Protein AF-A0A257KVN1-F1 (afdb_monomer)

Secondary structure (DSSP, 8-state):
--HHHHHHHHHHHTTTB-TTT--B-B-TTTS-HHHHHHHTT--SSSTTHHHHHHHTBEEE-TTT-SEEEHHHHHT-TT--HHHHHHHHHHHHHTT--TT---EEEEETTEEEEE-TT--

Nearest PDB structures (foldseek):
  8s1u-assembly1_H  TM=3.004E-01  e=1.441E+00  Bacillus subtilis subsp. subtilis str. 168
  7xjl-assembly1_F  TM=3.724E-01  e=9.149E+00  Homo sapiens

Sequence (119 aa):
MDRNDKLYGLWREQGGACFYCDGPTFVLDREPKDSARRRLRIEIGVSGAGKHLNQHVATIDSATKAMACKFCNCSREGKSPAAHRRSIQAVVAADRHPVNRLIEVYGEGRLSWQLIGGN

pLDDT: mean 81.74, std 18.14, range [31.59, 96.69]

Foldseek 3Di:
DDPLVLLVVLCVVLVQAFPQLRFHADACVVAPLVRLCVVQVQDPPDPCSVVLNQQRYWDQQPQVSHIHGPVLSVPCVPPDSVRSSVVNNVCNVVVNHSRQAWDWDDDPNDIDTHHPPDD

Structure (mmCIF, N/CA/C/O backbone):
data_AF-A0A257KVN1-F1
#
_entry.id   AF-A0A257KVN1-F1
#
loop_
_atom_site.group_PDB
_atom_site.id
_atom_site.type_symbol
_atom_site.label_atom_id
_atom_site.label_alt_id
_atom_site.label_comp_id
_atom_site.label_asym_id
_atom_site.label_entity_id
_atom_site.label_seq_id
_atom_site.pdbx_PDB_ins_code
_atom_site.Cartn_x
_atom_site.Cartn_y
_atom_site.Cartn_z
_atom_site.occupancy
_atom_site.B_iso_or_equiv
_atom_site.auth_seq_id
_atom_site.auth_comp_id
_atom_site.auth_asym_id
_atom_site.auth_atom_id
_atom_site.pdbx_PDB_model_num
ATOM 1 N N . MET A 1 1 ? 8.855 19.208 -9.406 1.00 60.50 1 MET A N 1
ATOM 2 C CA . MET A 1 1 ? 7.692 18.408 -8.974 1.00 60.50 1 MET A CA 1
ATOM 3 C C . MET A 1 1 ? 8.058 17.737 -7.668 1.00 60.50 1 MET A C 1
ATOM 5 O O . MET A 1 1 ? 9.051 17.014 -7.644 1.00 60.50 1 MET A O 1
ATOM 9 N N . ASP A 1 2 ? 7.337 18.050 -6.594 1.00 82.50 2 ASP A N 1
ATOM 10 C CA . ASP A 1 2 ? 7.584 17.459 -5.279 1.00 82.50 2 ASP A CA 1
ATOM 11 C C . ASP A 1 2 ? 7.362 15.934 -5.337 1.00 82.50 2 ASP A C 1
ATOM 13 O O . ASP A 1 2 ? 6.534 15.427 -6.103 1.00 82.50 2 ASP A O 1
ATOM 17 N N . ARG A 1 3 ? 8.116 15.175 -4.540 1.00 79.38 3 ARG A N 1
ATOM 18 C CA . ARG A 1 3 ? 7.961 13.721 -4.405 1.00 79.38 3 ARG A CA 1
ATOM 19 C C . ARG A 1 3 ? 6.527 13.358 -4.011 1.00 79.38 3 ARG A C 1
ATOM 21 O O . ARG A 1 3 ? 6.019 12.337 -4.477 1.00 79.38 3 ARG A O 1
ATOM 28 N N . ASN A 1 4 ? 5.882 14.190 -3.197 1.00 82.62 4 ASN A N 1
ATOM 29 C CA . ASN A 1 4 ? 4.497 13.994 -2.781 1.00 82.62 4 ASN A CA 1
ATOM 30 C C . ASN A 1 4 ? 3.500 14.225 -3.921 1.00 82.62 4 ASN A C 1
ATOM 32 O O . ASN A 1 4 ? 2.558 13.445 -4.068 1.00 82.62 4 ASN A O 1
ATOM 36 N N . ASP A 1 5 ? 3.742 15.207 -4.791 1.00 89.88 5 ASP A N 1
ATOM 37 C CA . ASP A 1 5 ? 2.931 15.403 -5.999 1.00 89.88 5 ASP A CA 1
ATOM 38 C C . ASP A 1 5 ? 3.073 14.226 -6.962 1.00 89.88 5 ASP A C 1
ATOM 40 O O . ASP A 1 5 ? 2.089 13.774 -7.546 1.00 89.88 5 ASP A O 1
ATOM 44 N N . LYS A 1 6 ? 4.282 13.660 -7.071 1.00 93.81 6 LYS A N 1
ATOM 45 C CA . LYS A 1 6 ? 4.515 12.442 -7.855 1.00 93.81 6 LYS A CA 1
ATOM 46 C C . LYS A 1 6 ? 3.777 11.236 -7.302 1.00 93.81 6 LYS A C 1
ATOM 48 O O . LYS A 1 6 ? 3.144 10.515 -8.067 1.00 93.81 6 LYS A O 1
ATOM 53 N N . LEU A 1 7 ? 3.848 11.014 -5.993 1.00 95.50 7 LEU A N 1
ATOM 54 C CA . LEU A 1 7 ? 3.122 9.920 -5.358 1.00 95.50 7 LEU A CA 1
ATOM 55 C C . LEU A 1 7 ? 1.611 10.079 -5.551 1.00 95.50 7 LEU A C 1
ATOM 57 O O . LEU A 1 7 ? 0.939 9.100 -5.855 1.00 95.50 7 LEU A O 1
ATOM 61 N N . TYR A 1 8 ? 1.084 11.295 -5.404 1.00 95.31 8 TYR A N 1
ATOM 62 C CA . TYR A 1 8 ? -0.338 11.550 -5.603 1.00 95.31 8 TYR A CA 1
ATOM 63 C C . TYR A 1 8 ? -0.770 11.362 -7.064 1.00 95.31 8 TYR A C 1
ATOM 65 O O . TYR A 1 8 ? -1.825 10.781 -7.307 1.00 95.31 8 TYR A O 1
ATOM 73 N N . GLY A 1 9 ? 0.059 11.773 -8.030 1.00 95.81 9 GLY A N 1
ATOM 74 C CA . GLY A 1 9 ? -0.153 11.488 -9.453 1.00 95.81 9 GLY A CA 1
ATOM 75 C C . GLY A 1 9 ? -0.295 9.989 -9.719 1.00 95.81 9 GLY A C 1
ATOM 76 O O . GLY A 1 9 ? -1.344 9.552 -10.183 1.00 95.81 9 GLY A O 1
ATOM 77 N N . LEU A 1 10 ? 0.696 9.198 -9.290 1.00 96.56 10 LEU A N 1
ATOM 78 C CA . LEU A 1 10 ? 0.676 7.734 -9.411 1.00 96.56 10 LEU A CA 1
ATOM 79 C C . LEU A 1 10 ? -0.516 7.101 -8.680 1.00 96.56 10 LEU A C 1
ATOM 81 O O . LEU A 1 10 ? -1.120 6.150 -9.168 1.00 96.56 10 LEU A O 1
ATOM 85 N N . TRP A 1 11 ? -0.864 7.618 -7.498 1.00 96.00 11 TRP A N 1
ATOM 86 C CA . TRP A 1 11 ? -2.013 7.139 -6.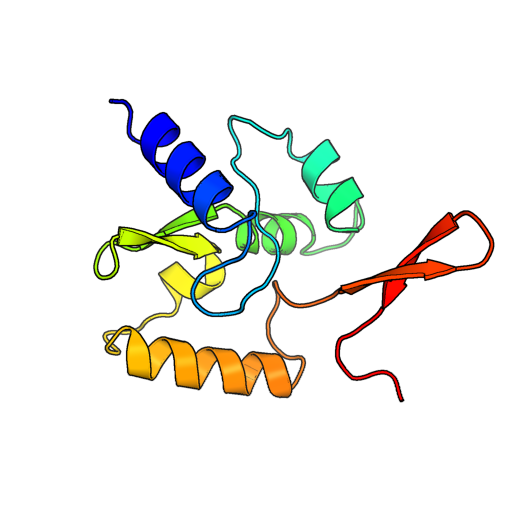735 1.00 96.00 11 TRP A CA 1
ATOM 87 C C . TRP A 1 11 ? -3.317 7.349 -7.511 1.00 96.00 11 TRP A C 1
ATOM 89 O O . TRP A 1 11 ? -4.128 6.431 -7.561 1.00 96.00 11 TRP A O 1
ATOM 99 N N . ARG A 1 12 ? -3.506 8.502 -8.171 1.00 94.69 12 ARG A N 1
ATOM 100 C CA . ARG A 1 12 ? -4.685 8.744 -9.021 1.00 94.69 12 ARG A CA 1
ATOM 101 C C . ARG A 1 12 ? -4.693 7.866 -10.269 1.00 94.69 12 ARG A C 1
ATOM 103 O O . ARG A 1 12 ? -5.726 7.284 -10.574 1.00 94.69 12 ARG A O 1
ATOM 110 N N . GLU A 1 13 ? -3.557 7.746 -10.954 1.00 93.75 13 GLU A N 1
ATOM 111 C CA . GLU A 1 13 ? -3.413 6.912 -12.159 1.00 93.75 13 GLU A CA 1
ATOM 112 C C . GLU A 1 13 ? -3.734 5.436 -11.884 1.00 93.75 13 GLU A C 1
ATOM 114 O O . GLU A 1 13 ? -4.333 4.765 -12.717 1.00 93.75 13 GLU A O 1
ATOM 119 N N . GLN A 1 14 ? -3.389 4.941 -10.693 1.00 92.00 14 GLN A N 1
ATOM 120 C CA . GLN A 1 14 ? -3.666 3.569 -10.260 1.00 92.00 14 GLN A CA 1
ATOM 121 C C . GLN A 1 14 ? -4.993 3.408 -9.495 1.00 92.00 14 GLN A C 1
ATOM 123 O O . GLN A 1 14 ? -5.203 2.373 -8.862 1.00 92.00 14 GLN A O 1
ATOM 128 N N . GLY A 1 15 ? -5.863 4.426 -9.459 1.00 88.56 15 GLY A N 1
ATOM 129 C CA . GLY A 1 15 ? -7.141 4.362 -8.731 1.00 88.56 15 GLY A CA 1
ATOM 130 C C . GLY A 1 15 ? -6.995 4.096 -7.226 1.00 88.56 15 GLY A C 1
ATOM 131 O O . GLY A 1 15 ? -7.874 3.522 -6.593 1.00 88.56 15 GLY A O 1
ATOM 132 N N . GLY A 1 16 ? -5.851 4.454 -6.644 1.00 89.94 16 GLY A N 1
ATOM 133 C CA . GLY A 1 16 ? -5.520 4.205 -5.246 1.00 89.94 16 GLY A CA 1
ATOM 134 C C . GLY A 1 16 ? -5.194 2.750 -4.894 1.00 89.94 16 GLY A C 1
ATOM 135 O O . GLY A 1 16 ? -5.007 2.456 -3.707 1.00 89.94 16 GLY A O 1
ATOM 136 N N . ALA A 1 17 ? -5.062 1.861 -5.881 1.00 90.94 17 ALA A N 1
ATOM 137 C CA . ALA A 1 17 ? -4.742 0.449 -5.690 1.00 90.94 17 ALA A CA 1
ATOM 138 C C . ALA A 1 17 ? -3.230 0.170 -5.752 1.00 90.94 17 ALA A C 1
ATOM 140 O O . ALA A 1 17 ? -2.494 0.693 -6.596 1.00 90.94 17 ALA A O 1
ATOM 141 N N . CYS A 1 18 ? -2.749 -0.666 -4.831 1.00 94.31 18 CYS A N 1
ATOM 142 C CA . CYS A 1 18 ? -1.353 -1.090 -4.778 1.00 94.31 18 CYS A CA 1
ATOM 143 C C . CYS A 1 18 ? -0.970 -1.926 -6.007 1.00 94.31 18 CYS A C 1
ATOM 145 O O . CYS A 1 18 ? -1.605 -2.938 -6.279 1.00 94.31 18 CYS A O 1
ATOM 147 N N . PHE A 1 19 ? 0.158 -1.608 -6.650 1.00 95.31 19 PHE A N 1
ATOM 148 C CA . PHE A 1 19 ? 0.670 -2.359 -7.804 1.00 95.31 19 PHE A CA 1
ATOM 149 C C . PHE A 1 19 ? 0.867 -3.870 -7.563 1.00 95.31 19 PHE A C 1
ATOM 151 O O . PHE A 1 19 ? 0.840 -4.652 -8.508 1.00 95.31 19 PHE A O 1
ATOM 158 N N . TYR A 1 20 ? 1.119 -4.305 -6.324 1.00 95.19 20 TYR A N 1
ATOM 159 C CA . TYR A 1 20 ? 1.445 -5.707 -6.036 1.00 95.19 20 TYR A CA 1
ATOM 160 C C . TYR A 1 20 ? 0.261 -6.533 -5.539 1.00 95.19 20 TYR A C 1
ATOM 162 O O . TYR A 1 20 ? 0.123 -7.678 -5.960 1.00 95.19 20 TYR A O 1
ATOM 170 N N . CYS A 1 21 ? -0.555 -5.984 -4.636 1.00 92.25 21 CYS A N 1
ATOM 171 C CA . CYS A 1 21 ? -1.646 -6.710 -3.977 1.00 92.25 21 CYS A CA 1
ATOM 172 C C . CYS A 1 21 ? -3.043 -6.249 -4.391 1.00 92.25 21 CYS A C 1
ATOM 174 O O . CYS A 1 21 ? -4.009 -6.777 -3.852 1.00 92.25 21 CYS A O 1
ATOM 176 N N . ASP A 1 22 ? -3.136 -5.219 -5.240 1.00 90.81 22 ASP A N 1
ATOM 177 C CA . ASP A 1 22 ? -4.374 -4.558 -5.676 1.00 90.81 22 ASP A CA 1
ATOM 178 C C . ASP A 1 22 ? -5.237 -3.986 -4.526 1.00 90.81 22 ASP A C 1
ATOM 180 O O . ASP A 1 22 ? -6.321 -3.458 -4.743 1.00 90.81 22 ASP A O 1
ATOM 184 N N . GLY A 1 23 ? -4.725 -4.011 -3.289 1.00 88.44 23 GLY A N 1
ATOM 185 C CA . GLY A 1 23 ? -5.413 -3.500 -2.108 1.00 88.44 23 GLY A CA 1
ATOM 186 C C . GLY A 1 23 ? -5.412 -1.966 -2.012 1.00 88.44 23 GLY A C 1
ATOM 187 O O . GLY A 1 23 ? -4.506 -1.305 -2.544 1.00 88.44 23 GLY A O 1
ATOM 188 N N . PRO A 1 24 ? -6.390 -1.388 -1.291 1.00 91.38 24 PRO A N 1
ATOM 189 C CA . PRO A 1 24 ? -6.581 0.053 -1.198 1.00 91.38 24 PRO A CA 1
ATOM 190 C C . PRO A 1 24 ? -5.464 0.733 -0.405 1.00 91.38 24 PRO A C 1
ATOM 192 O O . PRO A 1 24 ? -5.001 0.236 0.625 1.00 91.38 24 PRO A O 1
ATOM 195 N N . THR A 1 25 ? -5.066 1.922 -0.847 1.00 93.75 25 THR A N 1
ATOM 196 C CA . THR A 1 25 ? -4.024 2.730 -0.198 1.00 93.75 25 THR A CA 1
ATOM 197 C C . THR A 1 25 ? -4.487 4.158 0.077 1.00 93.75 25 THR A C 1
ATOM 199 O O . THR A 1 25 ? -5.569 4.565 -0.352 1.00 93.75 25 THR A O 1
ATOM 202 N N . PHE A 1 26 ? -3.674 4.937 0.791 1.00 94.62 26 PHE A N 1
ATOM 203 C CA . PHE A 1 26 ? -3.894 6.374 0.979 1.00 94.62 26 PHE A CA 1
ATOM 204 C C . PHE A 1 26 ? -2.588 7.167 1.026 1.00 94.62 26 PHE A C 1
ATOM 206 O O . PHE A 1 26 ? -1.538 6.637 1.395 1.00 94.62 26 PHE A O 1
ATOM 213 N N . VAL A 1 27 ? -2.666 8.454 0.689 1.00 95.69 27 VAL A N 1
ATOM 214 C CA . VAL A 1 27 ? -1.544 9.399 0.763 1.00 95.69 27 VAL A CA 1
ATOM 215 C C . VAL A 1 27 ? -1.723 10.269 2.007 1.00 95.69 27 VAL A C 1
ATOM 217 O O . VAL A 1 27 ? -2.713 10.987 2.109 1.00 95.69 27 VAL A O 1
ATOM 220 N N . LEU A 1 28 ? -0.767 10.215 2.942 1.00 90.69 28 LEU A N 1
ATOM 221 C CA . LEU A 1 28 ? -0.856 10.876 4.257 1.00 90.69 28 LEU A CA 1
ATOM 222 C C . LEU A 1 28 ? -1.153 12.381 4.174 1.00 90.69 28 LEU A C 1
ATOM 224 O O . LEU A 1 28 ? -1.931 12.889 4.975 1.00 90.69 28 LEU A O 1
ATOM 228 N N . ASP A 1 29 ? -0.582 13.065 3.184 1.00 88.81 29 ASP A N 1
ATOM 229 C CA . ASP A 1 29 ? -0.726 14.519 3.023 1.00 88.81 29 ASP A CA 1
ATOM 230 C C . ASP A 1 29 ? -2.043 14.920 2.337 1.00 88.81 29 ASP A C 1
ATOM 232 O O . ASP A 1 29 ? -2.373 16.101 2.246 1.00 88.81 29 ASP A O 1
ATOM 236 N N . ARG A 1 30 ? -2.795 13.945 1.812 1.00 91.44 30 ARG A N 1
ATOM 237 C CA . ARG A 1 30 ? -4.053 14.162 1.078 1.00 91.44 30 ARG A CA 1
ATOM 238 C C . ARG A 1 30 ? -5.266 13.604 1.816 1.00 91.44 30 ARG A C 1
ATOM 240 O O . ARG A 1 30 ? -6.373 14.086 1.606 1.00 91.44 30 ARG A O 1
ATOM 247 N N . GLU A 1 31 ? -5.066 12.610 2.676 1.00 91.62 31 GLU A N 1
ATOM 248 C CA . GLU A 1 31 ? -6.114 11.992 3.481 1.00 91.62 31 GLU A CA 1
ATOM 249 C C . GLU A 1 31 ? -5.659 11.865 4.949 1.00 91.62 31 GLU A C 1
ATOM 251 O O . GLU A 1 31 ? -4.719 11.118 5.242 1.00 91.62 31 GLU A O 1
ATOM 256 N N . PRO A 1 32 ? -6.339 12.535 5.900 1.00 92.62 32 PRO A N 1
ATOM 257 C CA . PRO A 1 32 ? -6.069 12.367 7.324 1.00 92.62 32 PRO A CA 1
ATOM 258 C C . PRO A 1 32 ? -6.250 10.916 7.777 1.00 92.62 32 PRO A C 1
ATOM 260 O O . PRO A 1 32 ? -7.162 10.218 7.328 1.00 92.62 32 PRO A O 1
ATOM 263 N N . LYS A 1 33 ? -5.442 10.478 8.751 1.00 90.06 33 LYS A N 1
ATOM 264 C CA . LYS A 1 33 ? -5.460 9.095 9.266 1.00 90.06 33 LYS A CA 1
ATOM 265 C C . LYS A 1 33 ? -6.850 8.622 9.695 1.00 90.06 33 LYS A C 1
ATOM 267 O O . LYS A 1 33 ? -7.185 7.473 9.437 1.00 90.06 33 LYS A O 1
ATOM 272 N N . ASP A 1 34 ? -7.665 9.477 10.306 1.00 89.25 34 ASP A N 1
ATOM 273 C CA . ASP A 1 34 ? -9.015 9.089 10.738 1.00 89.25 34 ASP A CA 1
ATOM 274 C C . ASP A 1 34 ? -9.998 8.939 9.573 1.00 89.25 34 ASP A C 1
ATOM 276 O O . ASP A 1 34 ? -10.869 8.072 9.620 1.00 89.25 34 ASP A O 1
ATOM 280 N N . SER A 1 35 ? -9.829 9.718 8.498 1.00 88.94 35 SER A N 1
ATOM 281 C CA . SER A 1 35 ? -10.564 9.499 7.246 1.00 88.94 35 SER A CA 1
ATOM 282 C C . SER A 1 35 ? -10.174 8.159 6.628 1.00 88.94 35 SER A C 1
ATOM 284 O O . SER A 1 35 ? -11.044 7.327 6.371 1.00 88.94 35 SER A O 1
ATOM 286 N N . ALA A 1 36 ? -8.866 7.906 6.509 1.00 89.88 36 ALA A N 1
ATOM 287 C CA . ALA A 1 36 ? -8.346 6.656 5.968 1.00 89.88 36 ALA A CA 1
ATOM 288 C C . ALA A 1 36 ? -8.815 5.448 6.790 1.00 89.88 36 ALA A C 1
ATOM 290 O O . ALA A 1 36 ? -9.261 4.460 6.220 1.00 89.88 36 ALA A O 1
ATOM 291 N N . ARG A 1 37 ? -8.802 5.532 8.127 1.00 86.38 37 ARG A N 1
ATOM 292 C CA . ARG A 1 37 ? -9.336 4.480 9.009 1.00 86.38 37 ARG A CA 1
ATOM 293 C C . ARG A 1 37 ? -10.805 4.193 8.747 1.00 86.38 37 ARG A C 1
ATOM 295 O O . ARG A 1 37 ? -11.161 3.027 8.648 1.00 86.38 37 ARG A O 1
ATOM 302 N N . ARG A 1 38 ? -11.650 5.223 8.625 1.00 85.12 38 ARG A N 1
ATOM 303 C CA . ARG A 1 38 ? -13.081 5.037 8.335 1.00 85.12 38 ARG A CA 1
ATOM 304 C C . ARG A 1 38 ? -13.293 4.375 6.976 1.00 85.12 38 ARG A C 1
ATOM 306 O O . ARG A 1 38 ? -14.037 3.403 6.891 1.00 85.12 38 ARG A O 1
ATOM 313 N N . ARG A 1 39 ? -12.601 4.856 5.940 1.00 86.12 39 ARG A N 1
ATOM 314 C CA . ARG A 1 39 ? -12.685 4.307 4.579 1.00 86.12 39 ARG A CA 1
ATOM 315 C C . ARG A 1 39 ? -12.192 2.861 4.506 1.00 86.12 39 ARG A C 1
ATOM 317 O O . ARG A 1 39 ? -12.842 2.032 3.886 1.00 86.12 39 ARG A O 1
ATOM 324 N N . LEU A 1 40 ? -11.086 2.559 5.184 1.00 84.12 40 LEU A N 1
ATOM 325 C CA . LEU A 1 40 ? -10.468 1.229 5.254 1.00 84.12 40 LEU A CA 1
ATOM 326 C C . LEU A 1 40 ? -11.074 0.334 6.353 1.00 84.12 40 LEU A C 1
ATOM 328 O O . LEU A 1 40 ? -10.593 -0.774 6.564 1.00 84.12 40 LEU A O 1
ATOM 332 N N . ARG A 1 41 ? -12.093 0.821 7.080 1.00 78.62 41 ARG A N 1
ATOM 333 C CA . ARG A 1 41 ? -12.730 0.161 8.235 1.00 78.62 41 ARG A CA 1
ATOM 334 C C . ARG A 1 41 ? -11.742 -0.423 9.256 1.00 78.62 41 ARG A C 1
ATOM 336 O O . ARG A 1 41 ? -11.923 -1.525 9.763 1.00 78.62 41 ARG A O 1
ATOM 343 N N . ILE A 1 42 ? -10.699 0.333 9.581 1.00 80.19 42 ILE A N 1
ATOM 344 C CA . ILE A 1 42 ? -9.732 -0.045 10.615 1.00 80.19 42 ILE A CA 1
ATOM 345 C C . ILE A 1 42 ? -10.252 0.449 11.965 1.00 80.19 42 ILE A C 1
ATOM 347 O O . ILE A 1 42 ? -10.334 1.658 12.194 1.00 80.19 42 ILE A O 1
ATOM 351 N N . GLU A 1 43 ? -10.587 -0.490 12.850 1.00 74.00 43 GLU A N 1
ATOM 352 C CA . GLU A 1 43 ? -11.104 -0.200 14.189 1.00 74.00 43 GLU A CA 1
ATOM 353 C C . GLU A 1 43 ? -10.132 0.656 15.012 1.00 74.00 43 GLU A C 1
ATOM 355 O O . GLU A 1 43 ? -8.917 0.443 15.028 1.00 74.00 43 GLU A O 1
ATOM 360 N N . ILE A 1 44 ? -10.678 1.649 15.710 1.00 73.31 44 ILE A N 1
ATOM 361 C CA . ILE A 1 44 ? -9.918 2.531 16.597 1.00 73.31 44 ILE A CA 1
ATOM 362 C C . ILE A 1 44 ? -9.863 1.885 17.985 1.00 73.31 44 ILE A C 1
ATOM 364 O O . ILE A 1 44 ? -10.855 1.345 18.457 1.00 73.31 44 ILE A O 1
ATOM 368 N N . GLY A 1 45 ? -8.707 1.949 18.649 1.00 69.88 45 GLY A N 1
ATOM 369 C CA . GLY A 1 45 ? -8.535 1.435 20.016 1.00 69.88 45 GLY A CA 1
ATOM 370 C C . GLY A 1 45 ? -8.147 -0.044 20.110 1.00 69.88 45 GLY A C 1
ATOM 371 O O . GLY A 1 45 ? -7.799 -0.504 21.192 1.00 69.88 45 GLY A O 1
ATOM 372 N N . VAL A 1 46 ? -8.116 -0.774 18.990 1.00 73.38 46 VAL A N 1
ATOM 373 C CA . VAL A 1 46 ? -7.640 -2.166 18.950 1.00 73.38 46 VAL A CA 1
ATOM 374 C C . VAL A 1 46 ? -6.117 -2.221 18.830 1.00 73.38 46 VAL A C 1
ATOM 376 O O . VAL A 1 46 ? -5.499 -1.477 18.056 1.00 73.38 46 VAL A O 1
ATOM 379 N N . SER A 1 47 ? -5.494 -3.136 19.577 1.00 71.50 47 SER A N 1
ATOM 380 C CA . SER A 1 47 ? -4.054 -3.388 19.482 1.00 71.50 47 SER A CA 1
ATOM 381 C C . SER A 1 47 ? -3.655 -3.728 18.041 1.00 71.50 47 SER A C 1
ATOM 383 O O . SER A 1 47 ? -4.269 -4.561 17.382 1.00 71.50 47 SER A O 1
ATOM 385 N N . GLY A 1 48 ? -2.631 -3.050 17.519 1.00 73.69 48 GLY A N 1
ATOM 386 C CA . GLY A 1 48 ? -2.160 -3.242 16.144 1.00 73.69 48 GLY A CA 1
ATOM 387 C C . GLY A 1 48 ? -2.895 -2.433 15.064 1.00 73.69 48 GLY A C 1
ATOM 388 O O . GLY A 1 48 ? -2.388 -2.365 13.943 1.00 73.69 48 GLY A O 1
ATOM 389 N N . ALA A 1 49 ? -3.990 -1.727 15.372 1.00 74.25 49 ALA A N 1
ATOM 390 C CA . ALA A 1 49 ? -4.726 -0.909 14.396 1.00 74.25 49 ALA A CA 1
ATOM 391 C C . ALA A 1 49 ? -3.858 0.168 13.719 1.00 74.25 49 ALA A C 1
ATOM 393 O O . ALA A 1 49 ? -3.934 0.395 12.512 1.00 74.25 49 ALA A O 1
ATOM 394 N N . GLY A 1 50 ? -2.967 0.814 14.480 1.00 82.00 50 GLY A N 1
ATOM 395 C CA . GLY A 1 50 ? -2.017 1.784 13.927 1.00 82.00 50 GLY A CA 1
ATOM 396 C C . GLY A 1 50 ? -1.021 1.154 12.946 1.00 82.00 50 GLY A C 1
ATOM 397 O O . GLY A 1 50 ? -0.722 1.743 11.906 1.00 82.00 50 GLY A O 1
ATOM 398 N N . LYS A 1 51 ? -0.546 -0.064 13.244 1.00 87.06 51 LYS A N 1
ATOM 399 C CA . LYS A 1 51 ? 0.350 -0.826 12.363 1.00 87.06 51 LYS A CA 1
ATOM 400 C C . LYS A 1 51 ? -0.374 -1.238 11.083 1.00 87.06 51 LYS A C 1
ATOM 402 O O . LYS A 1 51 ? 0.196 -1.063 10.010 1.00 87.06 51 LYS A O 1
ATOM 407 N N . HIS A 1 52 ? -1.614 -1.708 11.207 1.00 85.56 52 HIS A N 1
ATOM 408 C CA . HIS A 1 52 ? -2.475 -2.058 10.081 1.00 85.56 52 HIS A CA 1
ATOM 409 C C . HIS A 1 52 ? -2.671 -0.846 9.163 1.00 85.56 52 HIS A C 1
ATOM 411 O O . HIS A 1 52 ? -2.291 -0.899 7.999 1.00 85.56 52 HIS A O 1
ATOM 417 N N . LEU A 1 53 ? -3.104 0.303 9.694 1.00 89.94 53 LEU A N 1
ATOM 418 C CA . LEU A 1 53 ? -3.255 1.528 8.901 1.00 89.94 53 LEU A CA 1
ATOM 419 C C . LEU A 1 53 ? -1.954 1.917 8.188 1.00 89.94 53 LEU A C 1
ATOM 421 O O . LEU A 1 53 ? -1.956 2.236 7.003 1.00 89.94 53 LEU A O 1
ATOM 425 N N . ASN A 1 54 ? -0.821 1.854 8.887 1.00 93.56 54 ASN A N 1
ATOM 426 C CA . ASN A 1 54 ? 0.476 2.186 8.304 1.00 93.56 54 ASN A CA 1
ATOM 427 C C . ASN A 1 54 ? 0.856 1.270 7.120 1.00 93.56 54 ASN A C 1
ATOM 429 O O . ASN A 1 54 ? 1.597 1.707 6.244 1.00 93.56 54 ASN A O 1
ATOM 433 N N . GLN A 1 55 ? 0.344 0.038 7.045 1.00 93.44 55 GLN A N 1
ATOM 434 C CA . GLN A 1 55 ? 0.575 -0.859 5.906 1.00 93.44 55 GLN A CA 1
ATOM 435 C C . GLN A 1 55 ? -0.149 -0.404 4.628 1.00 93.44 55 GLN A C 1
ATOM 437 O O . GLN A 1 55 ? 0.362 -0.679 3.542 1.00 93.44 55 GLN A O 1
ATOM 442 N N . HIS A 1 56 ? -1.257 0.341 4.743 1.00 93.56 56 HIS A N 1
ATOM 443 C CA . HIS A 1 56 ? -2.005 0.924 3.616 1.00 93.56 56 HIS A CA 1
ATOM 444 C C . HIS A 1 56 ? -1.403 2.228 3.075 1.00 93.56 56 HIS A C 1
ATOM 446 O O . HIS A 1 56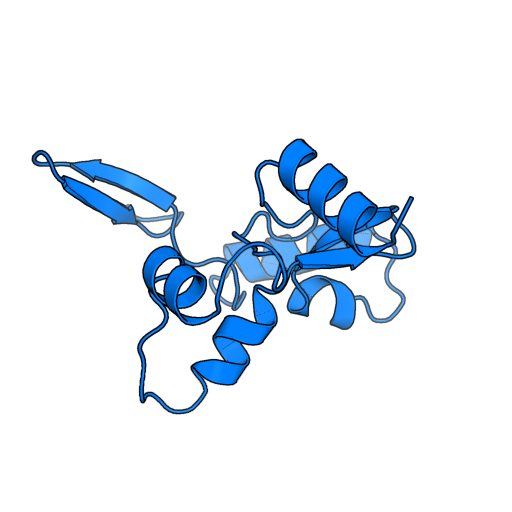 ? -1.862 2.735 2.053 1.00 93.56 56 HIS A O 1
ATOM 452 N N . VAL A 1 57 ? -0.387 2.800 3.729 1.00 96.19 57 VAL A N 1
ATOM 453 C CA . VAL A 1 57 ? 0.234 4.044 3.252 1.00 96.19 57 VAL A CA 1
ATOM 454 C C . VAL A 1 57 ? 0.817 3.818 1.858 1.00 96.19 57 VAL A C 1
ATOM 456 O O . VAL A 1 57 ? 1.597 2.888 1.646 1.00 96.19 57 VAL A O 1
ATOM 459 N N . ALA A 1 58 ? 0.430 4.671 0.915 1.00 96.62 58 ALA A N 1
ATOM 460 C CA . ALA A 1 58 ? 0.948 4.674 -0.439 1.00 96.62 58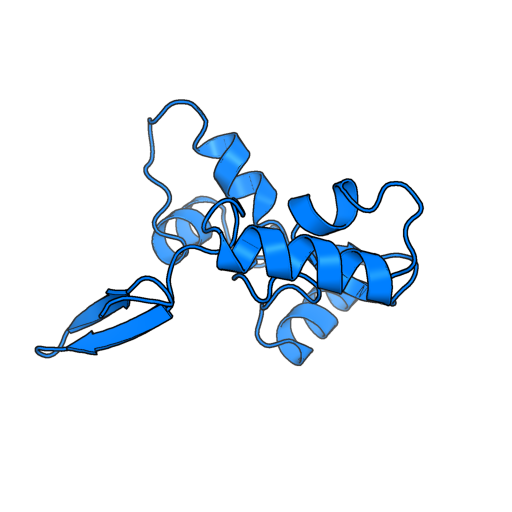 ALA A CA 1
ATOM 461 C C . ALA A 1 58 ? 2.421 5.103 -0.435 1.00 96.62 58 ALA A C 1
ATOM 463 O O . ALA A 1 58 ? 2.824 6.044 0.249 1.00 96.62 58 ALA A O 1
ATOM 464 N N . THR A 1 59 ? 3.238 4.405 -1.211 1.00 96.56 59 THR A N 1
ATOM 465 C CA . THR A 1 59 ? 4.665 4.679 -1.389 1.00 96.56 59 THR A CA 1
ATOM 466 C C . THR A 1 59 ? 5.040 4.490 -2.853 1.00 96.56 59 THR A C 1
ATOM 468 O O . THR A 1 59 ? 4.334 3.802 -3.583 1.00 96.56 59 THR A O 1
ATOM 471 N N . ILE A 1 60 ? 6.149 5.087 -3.292 1.00 95.94 60 ILE A N 1
ATOM 472 C CA . ILE A 1 60 ? 6.691 4.839 -4.634 1.00 95.94 60 ILE A CA 1
ATOM 473 C C . ILE A 1 60 ? 7.687 3.681 -4.534 1.00 95.94 60 ILE A C 1
ATOM 475 O O . ILE A 1 60 ? 8.667 3.773 -3.789 1.00 95.94 60 ILE A O 1
ATOM 479 N N . ASP A 1 61 ? 7.451 2.604 -5.280 1.00 94.75 61 ASP A N 1
ATOM 480 C CA . ASP A 1 61 ? 8.422 1.522 -5.439 1.00 94.75 61 ASP A CA 1
ATOM 481 C C . ASP A 1 61 ? 9.553 1.990 -6.366 1.00 94.75 61 ASP A C 1
ATOM 483 O O . ASP A 1 61 ? 9.340 2.510 -7.463 1.00 94.75 61 ASP A O 1
ATOM 487 N N . SER A 1 62 ? 10.796 1.839 -5.914 1.00 91.56 62 SER A N 1
ATOM 488 C CA . SER A 1 62 ? 11.951 2.406 -6.610 1.00 91.56 62 SER A CA 1
ATOM 489 C C . SER A 1 62 ? 12.303 1.695 -7.918 1.00 91.56 62 SER A C 1
ATOM 491 O O . SER A 1 62 ? 12.924 2.333 -8.772 1.00 91.56 62 SER A O 1
ATOM 493 N N . ALA A 1 63 ? 11.921 0.424 -8.093 1.00 91.62 63 ALA A N 1
ATOM 494 C CA . ALA A 1 63 ? 12.266 -0.361 -9.281 1.00 91.62 63 ALA A CA 1
ATOM 495 C C . ALA A 1 63 ? 11.217 -0.215 -10.382 1.00 91.62 63 ALA A C 1
ATOM 497 O O . ALA A 1 63 ? 11.566 -0.040 -11.541 1.00 91.62 63 ALA A O 1
ATOM 498 N N . THR A 1 64 ? 9.940 -0.254 -10.013 1.00 94.12 64 THR A N 1
ATOM 499 C CA . THR A 1 64 ? 8.810 -0.136 -10.947 1.00 94.12 64 THR A CA 1
ATOM 500 C C . THR A 1 64 ? 8.409 1.307 -11.210 1.00 94.12 64 THR A C 1
ATOM 502 O O . THR A 1 64 ? 7.757 1.582 -12.208 1.00 94.12 64 THR A O 1
ATOM 505 N N . LYS A 1 65 ? 8.771 2.229 -10.305 1.00 94.88 65 LYS A N 1
ATOM 506 C CA . LYS A 1 65 ? 8.256 3.608 -10.246 1.00 94.88 65 LYS A CA 1
ATOM 507 C C . LYS A 1 65 ? 6.738 3.696 -10.046 1.00 94.88 65 LYS A C 1
ATOM 509 O O . LYS A 1 65 ? 6.204 4.799 -10.107 1.00 94.88 65 LYS A O 1
ATOM 514 N N . ALA A 1 66 ? 6.079 2.576 -9.753 1.00 95.81 66 ALA A N 1
ATOM 515 C CA . ALA A 1 66 ? 4.655 2.486 -9.477 1.00 95.81 66 ALA A CA 1
ATOM 516 C C . ALA A 1 66 ? 4.346 2.821 -8.010 1.00 95.81 66 ALA A C 1
ATOM 518 O O . ALA A 1 66 ? 5.228 2.797 -7.141 1.00 95.81 66 ALA A O 1
ATOM 519 N N . MET A 1 67 ? 3.076 3.103 -7.720 1.00 96.19 67 MET A N 1
ATOM 520 C CA . MET A 1 67 ? 2.588 3.210 -6.350 1.00 96.19 67 MET A CA 1
ATOM 521 C C . MET A 1 67 ? 2.329 1.813 -5.768 1.00 96.19 67 MET A C 1
ATOM 523 O O . MET A 1 67 ? 1.670 0.961 -6.367 1.00 96.19 67 MET A O 1
ATOM 527 N N . ALA A 1 68 ? 2.852 1.573 -4.572 1.00 96.69 68 ALA A N 1
ATOM 528 C CA . ALA A 1 68 ? 2.627 0.362 -3.800 1.00 96.69 68 ALA A CA 1
ATOM 529 C C . ALA A 1 68 ? 2.314 0.711 -2.344 1.00 96.69 68 ALA A C 1
ATOM 531 O O . ALA A 1 68 ? 2.827 1.693 -1.796 1.00 96.69 68 ALA A O 1
ATOM 532 N N . CYS A 1 69 ? 1.517 -0.125 -1.682 1.00 96.00 69 CYS A N 1
ATOM 533 C CA . CYS A 1 69 ? 1.332 -0.021 -0.242 1.00 96.00 69 CYS A CA 1
ATOM 534 C C . CYS A 1 69 ? 2.660 -0.283 0.485 1.00 96.00 69 CYS A C 1
ATOM 536 O O . CYS A 1 69 ? 3.519 -1.043 0.014 1.00 96.00 69 CYS A O 1
ATOM 538 N N . LYS A 1 70 ? 2.825 0.329 1.658 1.00 96.06 70 LYS A N 1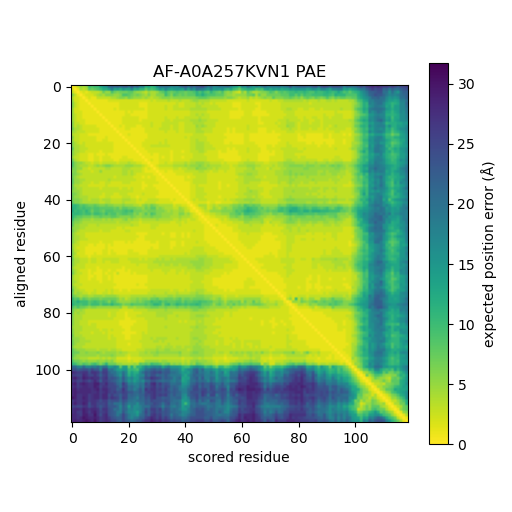
ATOM 539 C CA . LYS A 1 70 ? 4.050 0.233 2.456 1.00 96.06 70 LYS A CA 1
ATOM 540 C C . LYS A 1 70 ? 4.442 -1.216 2.746 1.00 96.06 70 LYS A C 1
ATOM 542 O O . LYS A 1 70 ? 5.622 -1.543 2.692 1.00 96.06 70 LYS A O 1
ATOM 547 N N . PHE A 1 71 ? 3.471 -2.098 2.998 1.00 95.38 71 PHE A N 1
ATOM 548 C CA . PHE A 1 71 ? 3.747 -3.519 3.229 1.00 95.38 71 PHE A CA 1
ATOM 549 C C . PHE A 1 71 ? 4.409 -4.200 2.022 1.00 95.38 71 PHE A C 1
ATOM 551 O O . PHE A 1 71 ? 5.453 -4.837 2.164 1.00 95.38 71 PHE A O 1
ATOM 558 N N . CYS A 1 72 ? 3.826 -4.055 0.829 1.00 95.38 72 CYS A N 1
ATOM 559 C CA . CYS A 1 72 ? 4.354 -4.683 -0.381 1.00 95.38 72 CYS A CA 1
ATOM 560 C C . CYS A 1 72 ? 5.726 -4.118 -0.751 1.00 95.38 72 CYS A C 1
ATOM 562 O O . CYS A 1 72 ? 6.613 -4.873 -1.135 1.00 95.38 72 CYS A O 1
ATOM 564 N N . ASN A 1 73 ? 5.924 -2.808 -0.603 1.00 94.81 73 ASN A N 1
ATOM 565 C CA . ASN A 1 73 ? 7.201 -2.176 -0.927 1.00 94.81 73 ASN A CA 1
ATOM 566 C C . ASN A 1 73 ? 8.326 -2.636 0.025 1.00 94.81 73 ASN A C 1
ATOM 568 O O . ASN A 1 73 ? 9.443 -2.900 -0.410 1.00 94.81 73 ASN A O 1
ATOM 572 N N . CYS A 1 74 ? 8.027 -2.815 1.318 1.00 93.31 74 CYS A N 1
ATOM 573 C CA . CYS A 1 74 ? 9.009 -3.277 2.306 1.00 93.31 74 CYS A CA 1
ATOM 574 C C . CYS A 1 74 ? 9.326 -4.784 2.240 1.00 93.31 74 CYS A C 1
ATOM 576 O O . CYS A 1 74 ? 10.360 -5.190 2.756 1.00 93.31 74 CYS A O 1
ATOM 578 N N . SER A 1 75 ? 8.475 -5.613 1.628 1.00 92.06 75 SER A N 1
ATOM 579 C CA . SER A 1 75 ? 8.602 -7.086 1.630 1.00 92.06 75 SER A CA 1
ATOM 580 C C . SER A 1 75 ? 9.262 -7.677 0.377 1.00 92.06 75 SER A C 1
ATOM 582 O O . SER A 1 75 ? 9.232 -8.889 0.177 1.00 92.06 75 SER A O 1
ATOM 584 N N . ARG A 1 76 ? 9.843 -6.848 -0.503 1.00 87.12 76 ARG A N 1
ATOM 585 C CA . ARG A 1 76 ? 10.350 -7.314 -1.806 1.00 87.12 76 ARG A CA 1
ATOM 586 C C . ARG A 1 76 ? 11.571 -8.237 -1.716 1.00 87.12 76 ARG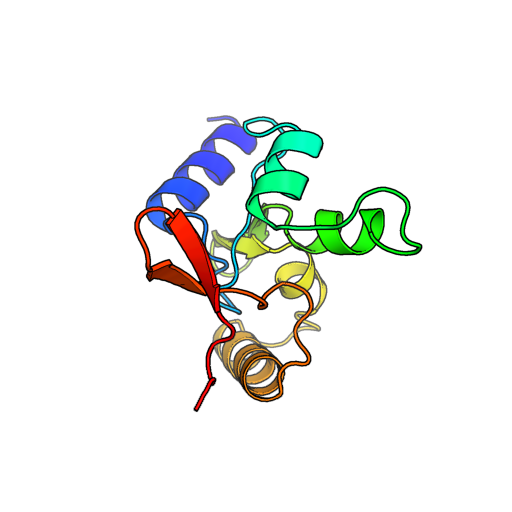 A C 1
ATOM 588 O O . ARG A 1 76 ? 11.758 -9.043 -2.618 1.00 87.12 76 ARG A O 1
ATOM 595 N N . GLU A 1 77 ? 12.393 -8.124 -0.668 1.00 84.81 77 GLU A N 1
ATOM 596 C CA . GLU A 1 77 ? 13.523 -9.037 -0.372 1.00 84.81 77 GLU A CA 1
ATOM 597 C C . GLU A 1 77 ? 14.403 -9.390 -1.596 1.00 84.81 77 GLU A C 1
ATOM 599 O O . GLU A 1 77 ? 14.770 -10.537 -1.820 1.00 84.81 77 GLU A O 1
ATOM 604 N N . GLY A 1 78 ? 14.704 -8.408 -2.455 1.00 83.06 78 GLY A N 1
ATOM 605 C CA . GLY A 1 78 ? 15.543 -8.616 -3.647 1.00 83.06 78 GLY A CA 1
ATOM 606 C C . GLY A 1 78 ? 14.870 -9.338 -4.826 1.00 83.06 78 GLY A C 1
ATOM 607 O O . GLY A 1 78 ? 15.483 -9.467 -5.884 1.00 83.06 78 GLY A O 1
ATOM 608 N N . LYS A 1 79 ? 13.602 -9.752 -4.705 1.00 90.50 79 LYS A N 1
ATOM 609 C CA . LYS A 1 79 ? 12.826 -10.326 -5.814 1.00 90.50 79 LYS A CA 1
ATOM 610 C C . LYS A 1 79 ? 12.643 -9.298 -6.933 1.00 90.50 79 LYS A C 1
ATOM 612 O O . LYS A 1 79 ? 12.455 -8.102 -6.684 1.00 90.50 79 LYS A O 1
ATOM 617 N N . SER A 1 80 ? 12.620 -9.774 -8.178 1.00 95.00 80 SER A N 1
ATOM 618 C CA . SER A 1 80 ? 12.182 -8.944 -9.303 1.00 95.00 80 SER A CA 1
ATOM 619 C C . SER A 1 80 ? 10.723 -8.509 -9.097 1.00 95.00 80 SER A C 1
ATOM 621 O O . SER A 1 80 ? 9.954 -9.250 -8.475 1.00 95.00 80 SER A O 1
ATOM 623 N N . PRO A 1 81 ? 10.288 -7.351 -9.627 1.00 95.50 81 PRO A N 1
ATOM 624 C CA . PRO A 1 81 ? 8.913 -6.889 -9.445 1.00 95.50 81 PRO A CA 1
ATOM 625 C C . PRO A 1 81 ? 7.848 -7.912 -9.859 1.00 95.50 81 PRO A C 1
ATOM 627 O O . PRO A 1 81 ? 6.863 -8.100 -9.150 1.00 95.50 81 PRO A O 1
ATOM 630 N N . ALA A 1 82 ? 8.070 -8.633 -10.961 1.00 95.38 82 ALA A N 1
ATOM 631 C CA . ALA A 1 82 ? 7.153 -9.672 -11.421 1.00 95.38 82 ALA A CA 1
ATOM 632 C C . ALA A 1 82 ? 7.100 -10.875 -10.462 1.00 95.38 82 ALA A C 1
ATOM 634 O O . ALA A 1 82 ? 6.016 -11.366 -10.146 1.00 95.38 82 ALA A O 1
ATOM 635 N N . ALA A 1 83 ? 8.253 -11.340 -9.965 1.00 95.75 83 ALA A N 1
ATOM 636 C 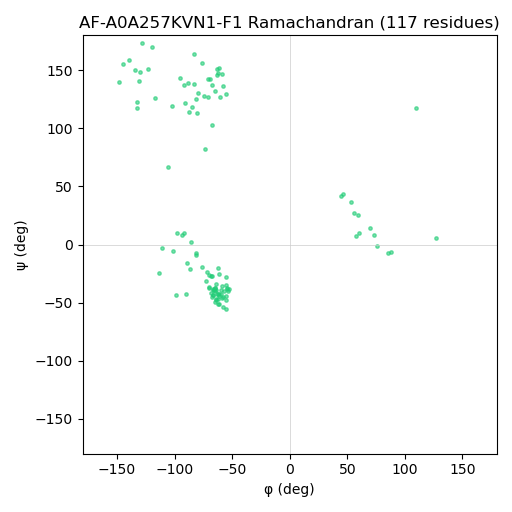CA . ALA A 1 83 ? 8.303 -12.434 -8.993 1.00 95.75 83 ALA A CA 1
ATOM 637 C C . ALA A 1 83 ? 7.671 -12.030 -7.654 1.00 95.75 83 ALA A C 1
ATOM 639 O O . ALA A 1 83 ? 6.940 -12.816 -7.051 1.00 95.75 83 ALA A O 1
ATOM 640 N N . HIS A 1 84 ? 7.899 -10.788 -7.223 1.00 96.31 84 HIS A N 1
ATOM 641 C CA . HIS A 1 84 ? 7.282 -10.237 -6.023 1.00 96.31 84 HIS A CA 1
ATOM 642 C C . HIS A 1 84 ? 5.766 -10.142 -6.154 1.00 96.31 84 HIS A C 1
ATOM 644 O O . HIS A 1 84 ? 5.055 -10.639 -5.286 1.00 96.31 84 HIS A O 1
ATOM 650 N N . ARG A 1 85 ? 5.258 -9.602 -7.272 1.00 94.31 85 ARG A N 1
ATOM 651 C CA . ARG A 1 85 ? 3.813 -9.539 -7.537 1.00 94.31 85 ARG A CA 1
ATOM 652 C C . ARG A 1 85 ? 3.177 -10.922 -7.459 1.00 94.31 85 ARG A C 1
ATOM 654 O O . ARG A 1 85 ? 2.198 -11.080 -6.743 1.00 94.31 85 ARG A O 1
ATOM 661 N N . ARG A 1 86 ? 3.760 -11.936 -8.109 1.00 94.00 86 ARG A N 1
ATOM 662 C CA . ARG A 1 86 ? 3.256 -13.320 -8.023 1.00 94.00 86 ARG A CA 1
ATOM 663 C C . ARG A 1 86 ? 3.227 -13.842 -6.584 1.00 94.00 86 ARG A C 1
ATOM 665 O O . ARG A 1 86 ? 2.225 -14.407 -6.162 1.00 94.00 86 ARG A O 1
ATOM 672 N N . SER A 1 87 ? 4.300 -13.618 -5.825 1.00 94.12 87 SER A N 1
ATOM 673 C CA . SER A 1 87 ? 4.387 -14.027 -4.417 1.00 94.12 87 SER A CA 1
ATOM 674 C C . SER A 1 87 ? 3.314 -13.352 -3.559 1.00 94.12 87 SER A C 1
ATOM 676 O O . SER A 1 87 ? 2.686 -14.013 -2.741 1.00 94.12 87 SER A O 1
ATOM 678 N N . ILE A 1 88 ? 3.094 -12.049 -3.742 1.00 93.31 88 ILE A N 1
ATOM 679 C CA . ILE A 1 88 ? 2.090 -11.283 -3.000 1.00 93.31 88 ILE A CA 1
ATOM 680 C C . ILE A 1 88 ? 0.674 -11.715 -3.377 1.00 93.31 88 ILE A C 1
ATOM 682 O O . ILE A 1 88 ? -0.153 -11.880 -2.488 1.00 93.31 88 ILE A O 1
ATOM 686 N N . GLN A 1 89 ? 0.401 -11.956 -4.657 1.00 89.62 89 GLN A N 1
ATOM 687 C CA . GLN A 1 89 ? -0.909 -12.414 -5.119 1.00 89.62 89 GLN A CA 1
ATOM 688 C C . GLN A 1 89 ? -1.269 -13.797 -4.560 1.00 89.62 89 GLN A C 1
ATOM 690 O O . GLN A 1 89 ? -2.415 -14.019 -4.191 1.00 89.62 89 GLN A O 1
ATOM 695 N N . ALA A 1 90 ? -0.295 -14.695 -4.374 1.00 89.62 90 ALA A N 1
ATOM 696 C CA . ALA A 1 90 ? -0.529 -15.955 -3.665 1.00 89.62 90 ALA A CA 1
ATOM 697 C C . ALA A 1 90 ? -0.887 -15.743 -2.178 1.00 89.62 90 ALA A C 1
ATOM 699 O O . ALA A 1 90 ? -1.734 -16.443 -1.633 1.00 89.62 90 ALA A O 1
ATOM 700 N N . VAL A 1 91 ? -0.270 -14.756 -1.515 1.00 89.94 91 VAL A N 1
ATOM 701 C CA . VAL A 1 91 ? -0.589 -14.389 -0.120 1.00 89.94 91 VAL A CA 1
ATOM 702 C C . VAL A 1 91 ? -1.967 -13.727 -0.017 1.00 89.94 91 VAL A C 1
ATOM 704 O O . VAL A 1 91 ? -2.683 -13.959 0.957 1.00 89.94 91 VAL A O 1
ATOM 707 N N . VAL A 1 92 ? -2.336 -12.920 -1.015 1.00 85.06 92 VAL A N 1
ATOM 708 C CA . VAL A 1 92 ? -3.673 -12.331 -1.163 1.00 85.06 92 VAL A CA 1
ATOM 709 C C . VAL A 1 92 ? -4.720 -13.425 -1.343 1.00 85.06 92 VAL A C 1
ATOM 711 O O . VAL A 1 92 ? -5.669 -13.452 -0.578 1.00 85.06 92 VAL A O 1
ATOM 714 N N . ALA A 1 93 ? -4.515 -14.356 -2.279 1.00 83.12 93 ALA A N 1
ATOM 715 C CA . ALA A 1 93 ? -5.440 -15.460 -2.541 1.00 83.12 93 ALA A CA 1
ATOM 716 C C . ALA A 1 93 ? -5.616 -16.412 -1.343 1.00 83.12 93 ALA A C 1
ATOM 718 O O . ALA A 1 93 ? -6.589 -17.152 -1.278 1.00 83.12 93 ALA A O 1
ATOM 719 N N . ALA A 1 94 ? -4.670 -16.404 -0.401 1.00 83.69 94 ALA A N 1
ATOM 720 C CA . ALA A 1 94 ? -4.752 -17.146 0.852 1.00 83.69 94 ALA A CA 1
ATOM 721 C C . ALA A 1 94 ? -5.336 -16.323 2.020 1.00 83.69 94 ALA A C 1
ATOM 723 O O . ALA A 1 94 ? -5.220 -16.760 3.165 1.00 83.69 94 ALA A O 1
ATOM 724 N N . ASP A 1 95 ? -5.863 -15.117 1.768 1.00 79.38 95 ASP A N 1
ATOM 725 C CA . ASP A 1 95 ? -6.407 -14.173 2.761 1.00 79.38 95 ASP A CA 1
ATOM 726 C C . ASP A 1 95 ? -5.437 -13.785 3.890 1.00 79.38 95 ASP A C 1
ATOM 728 O O . ASP A 1 95 ? -5.818 -13.411 5.004 1.00 79.38 95 ASP A O 1
ATOM 732 N N . ARG A 1 96 ? -4.132 -13.846 3.607 1.00 82.56 96 ARG A N 1
ATOM 733 C CA . ARG A 1 96 ? -3.063 -13.543 4.574 1.00 82.56 96 ARG A CA 1
ATOM 734 C C . ARG A 1 96 ? -2.463 -12.154 4.387 1.00 82.56 96 ARG A C 1
ATOM 736 O O . ARG A 1 96 ? -1.618 -11.739 5.180 1.00 82.56 96 ARG A O 1
ATOM 743 N N . HIS A 1 97 ? -2.862 -11.429 3.341 1.00 86.19 97 HIS A N 1
ATOM 744 C CA . HIS A 1 97 ? -2.309 -10.112 3.052 1.00 86.19 97 HIS A CA 1
ATOM 745 C C . HIS A 1 97 ? -2.980 -9.027 3.912 1.00 86.19 97 HIS A C 1
ATOM 747 O O . HIS A 1 97 ? -4.193 -8.850 3.822 1.00 86.19 97 HIS A O 1
ATOM 753 N N . PRO A 1 98 ? -2.227 -8.218 4.681 1.00 81.19 98 PRO A N 1
ATOM 754 C CA . PRO A 1 98 ? -2.829 -7.289 5.638 1.00 81.19 98 PRO A CA 1
ATOM 755 C C . PRO A 1 98 ? -3.621 -6.150 4.984 1.00 81.19 98 PRO A C 1
ATOM 757 O O . PRO A 1 98 ? -4.543 -5.639 5.588 1.00 81.19 98 PRO A O 1
ATOM 760 N N . VAL A 1 99 ? -3.281 -5.757 3.751 1.00 78.06 99 VAL A N 1
ATOM 761 C CA . VAL A 1 99 ? -3.934 -4.637 3.037 1.00 78.06 99 VAL A CA 1
ATOM 762 C C . VAL A 1 99 ? -5.148 -5.086 2.214 1.00 78.06 99 VAL A C 1
ATOM 764 O O . VAL A 1 99 ? -5.933 -4.240 1.807 1.00 78.06 99 VAL A O 1
ATOM 767 N N . ASN A 1 100 ? -5.315 -6.389 1.943 1.00 65.69 100 ASN A N 1
ATOM 768 C CA . ASN A 1 100 ? -6.373 -6.867 1.046 1.00 65.69 100 ASN A CA 1
ATOM 769 C C . ASN A 1 100 ? -7.520 -7.537 1.812 1.00 65.69 100 ASN A C 1
ATOM 771 O O . ASN A 1 100 ? -7.745 -8.737 1.719 1.00 65.69 100 ASN A O 1
ATOM 775 N N . ARG A 1 101 ? -8.242 -6.729 2.590 1.00 58.31 101 ARG A N 1
ATOM 776 C CA . ARG A 1 101 ? -9.616 -7.028 2.993 1.00 58.31 101 ARG A CA 1
ATOM 777 C C . ARG A 1 101 ? -10.485 -5.918 2.395 1.00 58.31 101 ARG A C 1
ATOM 779 O O . ARG A 1 101 ? -10.200 -4.765 2.706 1.00 58.31 101 ARG A O 1
ATOM 786 N N . LEU A 1 102 ? -11.534 -6.286 1.638 1.00 51.16 102 LEU A N 1
ATOM 787 C CA . LEU A 1 102 ? -12.747 -5.508 1.273 1.00 51.16 102 LEU A CA 1
ATOM 788 C C . LEU A 1 102 ? -12.895 -5.030 -0.209 1.00 51.16 102 LEU A C 1
ATOM 790 O O . LEU A 1 102 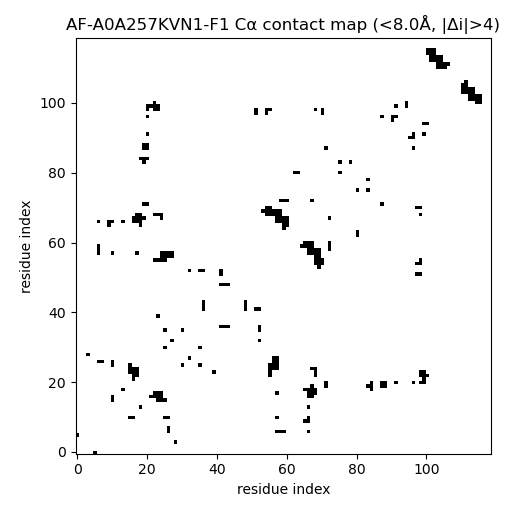? -12.134 -4.194 -0.683 1.00 51.16 102 LEU A O 1
ATOM 794 N N . ILE A 1 103 ? -13.946 -5.522 -0.894 1.00 42.72 103 ILE A N 1
ATOM 795 C CA . ILE A 1 103 ? -14.576 -5.068 -2.158 1.00 42.72 103 ILE A CA 1
ATOM 796 C C . ILE A 1 103 ? -15.764 -4.164 -1.825 1.00 42.72 103 ILE A C 1
ATOM 798 O O . ILE A 1 103 ? -16.485 -4.460 -0.880 1.00 42.72 103 ILE A O 1
ATOM 802 N N . GLU A 1 104 ? -16.019 -3.118 -2.607 1.00 41.75 104 GLU A N 1
ATOM 803 C CA . GLU A 1 104 ? -17.227 -2.283 -2.524 1.00 41.75 104 GLU A CA 1
ATOM 804 C C . GLU A 1 104 ? -18.469 -3.046 -3.020 1.00 41.75 104 GLU A C 1
ATOM 806 O O . GLU A 1 104 ? -18.462 -3.567 -4.134 1.00 41.75 104 GLU A O 1
ATOM 811 N N . VAL A 1 105 ? -19.541 -3.117 -2.219 1.00 47.62 105 VAL A N 1
ATOM 812 C CA . VAL A 1 105 ? -20.821 -3.726 -2.625 1.00 47.62 105 VAL A CA 1
ATOM 813 C C . VAL A 1 105 ? -21.985 -2.810 -2.248 1.00 47.62 105 VAL A C 1
ATOM 815 O O . VAL A 1 105 ? -22.179 -2.467 -1.077 1.00 47.62 105 VAL A O 1
ATOM 818 N N . TYR A 1 106 ? -22.783 -2.423 -3.242 1.00 41.56 106 TYR A N 1
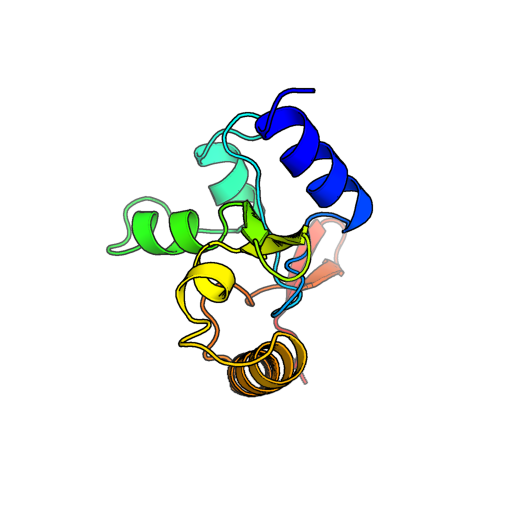ATOM 819 C CA . TYR A 1 106 ? -24.049 -1.718 -3.039 1.00 41.56 106 TYR A CA 1
ATOM 820 C C . TYR A 1 106 ? -25.164 -2.738 -2.770 1.00 41.56 106 TYR A C 1
ATOM 822 O O . TYR A 1 106 ? -25.462 -3.561 -3.632 1.00 41.56 106 TYR A O 1
ATOM 830 N N . GLY A 1 107 ? -25.789 -2.677 -1.592 1.00 48.56 107 GLY A N 1
ATOM 831 C CA . GLY A 1 107 ? -26.917 -3.534 -1.213 1.00 48.56 107 GLY A CA 1
ATOM 832 C C . GLY A 1 107 ? -27.864 -2.801 -0.260 1.00 48.56 107 GLY A C 1
ATOM 833 O O . GLY A 1 107 ? -27.412 -2.035 0.587 1.00 48.56 107 GLY A O 1
ATOM 834 N N . GLU A 1 108 ? -29.178 -2.979 -0.431 1.00 48.62 108 GLU A N 1
ATOM 835 C CA . GLU A 1 108 ? -30.225 -2.400 0.439 1.00 48.62 108 GLU A CA 1
ATOM 836 C C . GLU A 1 108 ? -30.132 -0.872 0.653 1.00 48.62 108 GLU A C 1
ATOM 838 O O . GLU A 1 108 ? -30.373 -0.349 1.740 1.00 48.62 108 GLU A O 1
ATOM 843 N N . GLY A 1 109 ? -29.743 -0.121 -0.384 1.00 39.38 109 GLY A N 1
ATOM 844 C CA . GLY A 1 109 ? -29.638 1.342 -0.303 1.00 39.38 109 GLY A CA 1
ATOM 845 C C . GLY A 1 109 ? -28.497 1.853 0.589 1.00 39.38 109 GLY A C 1
ATOM 846 O O . GLY A 1 109 ? -28.475 3.036 0.932 1.00 39.38 109 GLY A O 1
ATOM 847 N N . ARG A 1 110 ? -27.538 0.992 0.963 1.00 31.59 110 ARG A N 1
ATOM 848 C CA . ARG A 1 110 ? -26.338 1.347 1.734 1.00 31.59 110 ARG A CA 1
ATOM 849 C C . ARG A 1 110 ? -25.059 0.811 1.088 1.00 31.59 110 ARG A C 1
ATOM 851 O O . ARG A 1 110 ? -25.027 -0.246 0.465 1.00 31.59 110 ARG A O 1
ATOM 858 N N . LEU A 1 111 ? -23.976 1.561 1.285 1.00 35.69 111 LEU A N 1
ATOM 859 C CA . LEU A 1 111 ? -22.631 1.213 0.827 1.00 35.69 111 LEU A CA 1
ATOM 860 C C . LEU A 1 111 ? -22.007 0.212 1.821 1.00 35.69 111 LEU A C 1
ATOM 862 O O . LEU A 1 111 ? -21.779 0.539 2.991 1.00 35.69 111 LEU A O 1
ATOM 866 N N . SER A 1 112 ? -21.774 -1.026 1.384 1.00 42.03 112 SER A N 1
ATOM 867 C CA . SER A 1 112 ? -21.206 -2.116 2.192 1.00 42.03 112 SER A CA 1
ATOM 868 C C . SER A 1 112 ? -19.885 -2.619 1.592 1.00 42.03 112 SER A C 1
ATOM 870 O O . SER A 1 112 ? -19.515 -2.202 0.497 1.00 42.03 112 SER A O 1
ATOM 872 N N . TRP A 1 113 ? -19.136 -3.461 2.318 1.00 49.03 113 TRP A N 1
ATOM 873 C CA . TRP A 1 113 ? -17.932 -4.083 1.759 1.00 49.03 113 TRP A CA 1
ATOM 874 C C . TRP A 1 113 ? -17.911 -5.599 1.994 1.00 49.03 113 TRP A C 1
ATOM 876 O O . TRP A 1 113 ? -18.255 -6.035 3.093 1.00 49.03 113 TRP A O 1
ATOM 886 N N . GLN A 1 114 ? -17.454 -6.376 1.008 1.00 45.66 114 GLN A N 1
ATOM 887 C CA . GLN A 1 114 ? -17.398 -7.848 1.026 1.00 45.66 114 GLN A CA 1
ATOM 888 C C . GLN A 1 114 ? -15.969 -8.360 0.781 1.00 45.66 114 GLN A C 1
ATOM 890 O O . GLN A 1 114 ? -15.177 -7.696 0.131 1.00 45.66 114 GLN A O 1
ATOM 895 N N . LEU A 1 115 ? -15.594 -9.529 1.302 1.00 45.69 115 LEU A N 1
ATOM 896 C CA . LEU A 1 115 ? -14.308 -10.171 0.982 1.00 45.69 115 LEU A CA 1
ATOM 897 C C . LEU A 1 115 ? -14.301 -10.697 -0.467 1.00 45.69 115 LEU A C 1
ATOM 899 O O . LEU A 1 115 ? -15.313 -11.225 -0.929 1.00 45.69 115 LEU A O 1
ATOM 903 N N . ILE A 1 116 ? -13.164 -10.593 -1.170 1.00 43.88 116 ILE A N 1
ATOM 904 C CA . ILE A 1 116 ? -12.980 -11.255 -2.474 1.00 43.88 116 ILE A CA 1
ATOM 905 C C . ILE A 1 116 ? -12.960 -12.762 -2.221 1.00 43.88 116 ILE A C 1
ATOM 907 O O . ILE A 1 116 ? -11.966 -13.279 -1.733 1.00 43.88 116 ILE A O 1
ATOM 911 N N . GLY A 1 117 ? -14.066 -13.445 -2.526 1.00 43.59 117 GLY A N 1
ATOM 912 C CA . GLY A 1 117 ? -14.206 -14.894 -2.332 1.00 43.59 117 GLY A CA 1
ATOM 913 C C . GLY A 1 117 ? -15.433 -15.339 -1.535 1.00 43.59 117 GLY A C 1
ATOM 914 O O . GLY A 1 117 ? -15.559 -16.522 -1.256 1.00 43.59 117 GLY A O 1
ATOM 915 N N . GLY A 1 118 ? -16.347 -14.430 -1.177 1.00 37.31 118 GLY A N 1
ATOM 916 C CA . GLY A 1 118 ? -17.626 -14.802 -0.570 1.00 37.31 118 GLY A CA 1
ATOM 917 C C . GLY A 1 118 ? -18.598 -15.416 -1.576 1.00 37.31 118 GLY A C 1
ATOM 918 O O . GLY A 1 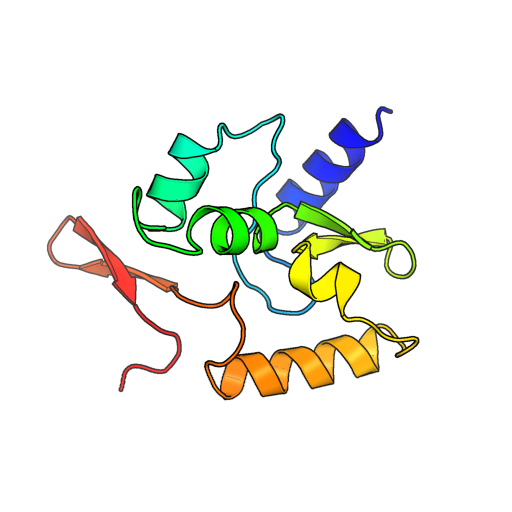118 ? -19.473 -14.708 -2.074 1.00 37.31 118 GLY A O 1
ATOM 919 N N . ASN A 1 119 ? -18.421 -16.711 -1.839 1.00 37.00 119 ASN A N 1
ATOM 920 C CA . ASN A 1 119 ? -19.506 -17.687 -1.927 1.00 37.00 119 ASN A CA 1
ATOM 921 C C . ASN A 1 119 ? -19.088 -18.923 -1.125 1.00 37.00 119 ASN A C 1
ATOM 923 O O . ASN A 1 119 ? -17.996 -19.455 -1.426 1.00 37.00 119 ASN A O 1
#

Mean predicted aligned error: 7.43 Å

Solvent-accessible surface area (backbone atoms only — not comparable to full-atom values): 6992 Å² total; per-residue (Å²): 131,56,73,64,57,52,47,51,50,42,29,61,76,48,73,33,30,16,75,46,65,63,22,64,40,47,49,73,96,82,41,54,69,69,58,48,27,61,77,68,67,51,61,81,93,49,91,60,33,70,60,55,55,53,32,20,31,52,38,71,32,88,86,79,69,42,35,21,21,40,50,64,59,72,64,37,85,87,49,52,71,69,59,35,27,55,55,40,41,54,36,44,79,65,71,69,38,90,50,58,72,66,40,87,40,83,54,96,93,43,89,44,69,43,59,93,75,84,122

Radius of gyration: 14.55 Å; Cα contacts (8 Å, |Δi|>4): 161; chains: 1; bounding box: 46×36×32 Å